Protein AF-A0A835VJZ3-F1 (afdb_monomer_lite)

Structure (mmCIF, N/CA/C/O backbone):
data_AF-A0A835VJZ3-F1
#
_entry.id   AF-A0A835VJZ3-F1
#
loop_
_atom_site.group_PDB
_atom_site.id
_atom_site.type_symbol
_atom_site.label_atom_id
_atom_site.label_alt_id
_atom_site.label_comp_id
_atom_site.label_asym_id
_atom_site.label_entity_id
_atom_site.label_seq_id
_atom_site.pdbx_PDB_ins_code
_atom_site.Cartn_x
_atom_site.Cartn_y
_atom_site.Cartn_z
_atom_site.occupancy
_atom_site.B_iso_or_equiv
_atom_site.auth_seq_id
_atom_site.auth_comp_id
_atom_site.auth_asym_id
_atom_site.auth_atom_id
_atom_site.pdbx_PDB_model_num
ATOM 1 N N . MET A 1 1 ? 8.813 0.562 6.941 1.00 39.34 1 MET A N 1
ATOM 2 C CA . MET A 1 1 ? 8.342 -0.249 8.080 1.00 39.34 1 MET A CA 1
ATOM 3 C C . MET A 1 1 ? 7.234 0.461 8.841 1.00 39.34 1 MET A C 1
ATOM 5 O O . MET A 1 1 ? 7.452 1.034 9.907 1.00 39.34 1 MET A O 1
ATOM 9 N N . SER A 1 2 ? 6.037 0.450 8.262 1.00 43.91 2 SER A N 1
ATOM 10 C CA . SER A 1 2 ? 4.821 0.738 9.008 1.00 43.91 2 SER A CA 1
ATOM 11 C C . SER A 1 2 ? 4.439 -0.522 9.797 1.00 43.91 2 SER A C 1
ATOM 13 O O . SER A 1 2 ? 4.641 -1.651 9.349 1.00 43.91 2 SER A O 1
ATOM 15 N N . LEU A 1 3 ? 3.959 -0.333 11.019 1.00 43.94 3 LEU A N 1
ATOM 16 C CA . LEU A 1 3 ? 3.345 -1.387 11.812 1.00 43.94 3 LEU A CA 1
ATOM 17 C C . LEU A 1 3 ? 1.875 -1.008 11.860 1.00 43.94 3 LEU A C 1
ATOM 19 O O . LEU A 1 3 ? 1.488 -0.136 12.637 1.00 43.94 3 LEU A O 1
ATOM 23 N N . LEU A 1 4 ? 1.091 -1.587 10.952 1.00 45.66 4 LEU A N 1
ATOM 24 C CA . LEU A 1 4 ? -0.334 -1.321 10.901 1.00 45.66 4 LEU A CA 1
ATOM 25 C C . LEU A 1 4 ? -1.011 -2.036 12.069 1.00 45.66 4 LEU A C 1
ATOM 27 O O . LEU A 1 4 ? -0.965 -3.258 12.176 1.00 45.66 4 LEU A O 1
ATOM 31 N N . PHE A 1 5 ? -1.624 -1.248 12.938 1.00 49.28 5 PHE A N 1
ATOM 32 C CA . PHE A 1 5 ? -2.490 -1.689 14.021 1.00 49.28 5 PHE A CA 1
ATOM 33 C C . PHE A 1 5 ? -3.801 -0.904 13.927 1.00 49.28 5 PHE A C 1
ATOM 35 O O . PHE A 1 5 ? -3.709 0.294 13.634 1.00 49.28 5 PHE A O 1
ATOM 42 N N . SER A 1 6 ? -4.927 -1.545 14.326 1.00 44.06 6 SER A N 1
ATOM 43 C CA . SER A 1 6 ? -6.148 -0.967 14.973 1.00 44.06 6 SER A CA 1
ATOM 44 C C . SER A 1 6 ? -7.486 -1.154 14.168 1.00 44.06 6 SER A C 1
ATOM 46 O O . SER A 1 6 ? -7.431 -1.327 12.958 1.00 44.06 6 SER A O 1
ATOM 48 N N . VAL A 1 7 ? -8.744 -1.184 14.679 1.00 54.25 7 VAL A N 1
ATOM 49 C CA . VAL A 1 7 ? -9.383 -1.356 16.021 1.00 54.25 7 VAL A CA 1
ATOM 50 C C . VAL A 1 7 ? -10.881 -1.765 15.889 1.00 54.25 7 VAL A C 1
ATOM 52 O O . VAL A 1 7 ? -11.411 -1.863 14.796 1.00 54.25 7 VAL A O 1
ATOM 55 N N . THR A 1 8 ? -11.487 -2.027 17.051 1.00 43.19 8 THR A N 1
ATOM 56 C CA . THR A 1 8 ? -12.842 -2.352 17.575 1.00 43.19 8 THR A CA 1
ATOM 57 C C . THR A 1 8 ? -13.959 -1.273 17.539 1.00 43.19 8 THR A C 1
ATOM 59 O O . THR A 1 8 ? -13.665 -0.081 17.542 1.00 43.19 8 THR A O 1
ATOM 62 N N . TYR A 1 9 ? -15.224 -1.695 17.751 1.00 47.34 9 TYR A N 1
ATOM 63 C CA . TYR A 1 9 ? -16.361 -0.905 18.286 1.00 47.34 9 TYR A CA 1
ATOM 64 C C . TYR A 1 9 ? -16.673 -1.184 19.781 1.00 47.34 9 TYR A C 1
ATOM 66 O O . TYR A 1 9 ? -16.656 -2.345 20.197 1.00 47.34 9 TYR A O 1
ATOM 74 N N . ALA A 1 10 ? -17.018 -0.155 20.577 1.00 40.00 10 ALA A N 1
ATOM 75 C CA . ALA A 1 10 ? -17.730 -0.305 21.859 1.00 40.00 10 ALA A CA 1
ATOM 76 C C . ALA A 1 10 ? -18.327 1.025 22.383 1.00 40.00 10 ALA A C 1
ATOM 78 O O . ALA A 1 10 ? -17.579 1.931 22.747 1.00 40.00 10 ALA A O 1
ATOM 79 N N . GLU A 1 11 ? -19.657 1.097 22.527 1.00 47.47 11 GLU A N 1
ATOM 80 C CA . GLU A 1 11 ? -20.350 2.098 23.376 1.00 47.47 11 GLU A CA 1
ATOM 81 C C . GLU A 1 11 ? -20.168 1.799 24.879 1.00 47.47 11 GLU A C 1
ATOM 83 O O . GLU A 1 11 ? -20.366 2.664 25.727 1.00 47.47 11 GLU A O 1
ATOM 88 N N . ASP A 1 12 ? -19.737 0.577 25.211 1.00 46.94 12 ASP A N 1
ATOM 89 C CA . ASP A 1 12 ? -19.346 0.150 26.552 1.00 46.94 12 ASP A CA 1
ATOM 90 C C . ASP A 1 12 ? -18.2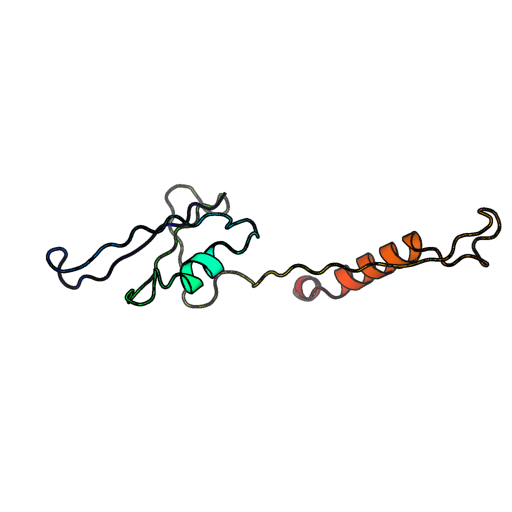60 -0.935 26.422 1.00 46.94 12 ASP A C 1
ATOM 92 O O . ASP A 1 12 ? -18.457 -1.936 25.723 1.00 46.94 12 ASP A O 1
ATOM 96 N N . PHE A 1 13 ? -17.095 -0.756 27.058 1.00 54.28 13 PHE A N 1
ATOM 97 C CA . PHE A 1 13 ? -15.893 -1.604 26.875 1.00 54.28 13 PHE A CA 1
ATOM 98 C C . PHE A 1 13 ? -16.129 -3.091 27.231 1.00 54.28 13 PHE A C 1
ATOM 100 O O . PHE A 1 13 ? -15.295 -3.948 26.946 1.00 54.28 13 PHE A O 1
ATOM 107 N N . ALA A 1 14 ? -17.265 -3.398 27.863 1.00 56.41 14 ALA A N 1
ATOM 108 C CA . ALA A 1 14 ? -17.665 -4.722 28.316 1.00 56.41 14 ALA A CA 1
ATOM 109 C C . ALA A 1 14 ? -18.376 -5.594 27.254 1.00 56.41 14 ALA A C 1
ATOM 111 O O . ALA A 1 14 ? -18.498 -6.796 27.483 1.00 56.41 14 ALA A O 1
ATOM 11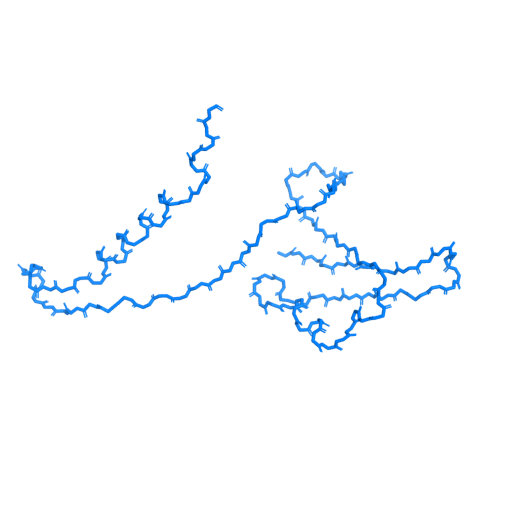2 N N . CYS A 1 15 ? -18.837 -5.039 26.119 1.00 61.59 15 CYS A N 1
ATOM 113 C CA . CYS A 1 15 ? -19.753 -5.748 25.201 1.00 61.59 15 CYS A CA 1
ATOM 114 C C . CYS A 1 15 ? -19.325 -5.818 23.713 1.00 61.59 15 CYS A C 1
ATOM 116 O O . CYS A 1 15 ? -20.113 -6.289 22.895 1.00 61.59 15 CYS A O 1
ATOM 118 N N . GLY A 1 16 ? -18.115 -5.380 23.339 1.00 70.62 16 GLY A N 1
ATOM 119 C CA . GLY A 1 16 ? -17.627 -5.368 21.943 1.00 70.62 16 GLY A CA 1
ATOM 120 C C . GLY A 1 16 ? -16.505 -6.376 21.634 1.00 70.62 16 GLY A C 1
ATOM 121 O O . GLY A 1 16 ? -15.875 -6.913 22.545 1.00 70.62 16 GLY A O 1
ATOM 122 N N . ILE A 1 17 ? -16.225 -6.623 20.344 1.00 76.88 17 ILE A N 1
ATOM 123 C CA . ILE A 1 17 ? -15.138 -7.511 19.875 1.00 76.88 17 ILE A CA 1
ATOM 124 C C . ILE A 1 17 ? -13.976 -6.686 19.314 1.00 76.88 17 ILE A C 1
ATOM 126 O O . ILE A 1 17 ? -14.145 -5.932 18.357 1.00 76.88 17 ILE A O 1
ATOM 130 N N . ILE A 1 18 ? -12.777 -6.872 19.880 1.00 79.06 18 ILE A N 1
ATOM 131 C CA . ILE A 1 18 ? -11.528 -6.265 19.393 1.00 79.06 18 ILE A CA 1
ATOM 132 C C . ILE A 1 18 ? -10.867 -7.216 18.396 1.00 79.06 18 ILE A C 1
ATOM 134 O O . ILE A 1 18 ? -10.433 -8.302 18.783 1.00 79.06 18 ILE A O 1
ATOM 138 N N . LYS A 1 19 ? -10.721 -6.793 17.134 1.00 80.62 19 LYS A N 1
ATOM 139 C CA . LYS A 1 19 ? -9.874 -7.486 16.154 1.00 80.62 19 LYS A CA 1
ATOM 140 C C . LYS A 1 19 ? -8.516 -6.803 16.057 1.00 80.62 19 LYS A C 1
ATOM 142 O O . LYS A 1 19 ? -8.421 -5.614 15.762 1.00 80.62 19 LYS A O 1
ATOM 147 N N . LEU A 1 20 ? -7.457 -7.568 16.308 1.00 83.81 20 LEU A N 1
ATOM 148 C CA . LEU A 1 20 ? -6.081 -7.135 16.084 1.00 83.81 20 LEU A CA 1
ATOM 149 C C . LEU A 1 20 ? -5.601 -7.736 14.767 1.00 83.81 20 LEU A C 1
ATOM 151 O O . LEU A 1 20 ? -5.431 -8.950 14.666 1.00 83.81 20 LEU A O 1
ATOM 155 N N . VAL A 1 21 ? -5.405 -6.883 13.767 1.00 83.25 21 VAL A N 1
ATOM 156 C CA . VAL A 1 21 ? -4.989 -7.293 12.425 1.00 83.25 21 VAL A CA 1
ATOM 157 C C . VAL A 1 21 ? -3.553 -6.854 12.197 1.00 83.25 21 VAL A C 1
ATOM 159 O O . VAL A 1 21 ? -3.234 -5.672 12.296 1.00 83.25 21 VAL A O 1
ATOM 162 N N . PHE A 1 22 ? -2.693 -7.821 11.891 1.00 84.88 22 PHE A N 1
ATOM 163 C CA . PHE A 1 22 ? -1.290 -7.597 11.571 1.00 84.88 22 PHE A CA 1
ATOM 164 C C . PHE A 1 22 ? -1.123 -7.701 10.062 1.00 84.88 22 PHE A C 1
ATOM 166 O O . PHE A 1 22 ? -1.099 -8.805 9.519 1.00 84.88 22 PHE A O 1
ATOM 173 N N . GLN A 1 23 ? -1.039 -6.558 9.381 1.00 84.56 23 GLN A N 1
ATOM 174 C CA . GLN A 1 23 ? -0.875 -6.548 7.931 1.00 84.56 23 GLN A CA 1
ATOM 175 C C . GLN A 1 23 ? 0.566 -6.910 7.527 1.00 84.56 23 GLN A C 1
ATOM 177 O O . GLN A 1 23 ? 1.494 -6.183 7.887 1.00 84.56 23 GLN A O 1
ATOM 182 N N . PRO A 1 24 ? 0.778 -7.967 6.719 1.00 82.94 24 PRO A N 1
ATOM 183 C CA . PRO A 1 24 ? 2.056 -8.201 6.053 1.00 82.94 24 PRO A CA 1
ATOM 184 C C . PRO A 1 24 ? 2.191 -7.333 4.792 1.00 82.94 24 PRO A C 1
ATOM 186 O O . PRO A 1 24 ? 1.199 -6.913 4.216 1.00 82.94 24 PRO A O 1
ATOM 189 N N . GLY A 1 25 ? 3.408 -7.096 4.300 1.00 84.31 25 GLY A N 1
ATOM 190 C CA . GLY A 1 25 ? 3.606 -6.598 2.929 1.00 84.31 25 GLY A CA 1
ATOM 191 C C . GLY A 1 25 ? 3.057 -5.195 2.624 1.00 84.31 25 GLY A C 1
ATOM 192 O O . GLY A 1 25 ? 2.676 -4.930 1.485 1.00 84.31 25 GLY A O 1
ATOM 193 N N . GLU A 1 26 ? 3.002 -4.296 3.613 1.00 82.94 26 GLU A N 1
ATOM 194 C CA . GLU A 1 26 ? 2.583 -2.898 3.406 1.00 82.94 26 GLU A CA 1
ATOM 195 C C . GLU A 1 26 ? 3.498 -2.128 2.443 1.00 82.94 26 GLU A C 1
ATOM 197 O O . GLU A 1 26 ? 3.018 -1.270 1.712 1.00 82.94 26 GLU A O 1
ATOM 202 N N . GLU A 1 27 ? 4.773 -2.511 2.343 1.00 81.25 27 GLU A N 1
ATOM 203 C CA . GLU A 1 27 ? 5.801 -1.846 1.525 1.00 81.25 27 GLU A CA 1
ATOM 204 C C . GLU A 1 27 ? 5.643 -2.063 -0.002 1.00 81.25 27 GLU A C 1
ATOM 206 O O . GLU A 1 27 ? 6.627 -2.058 -0.736 1.00 81.25 27 GLU A O 1
ATOM 211 N N . GLY A 1 28 ? 4.415 -2.270 -0.490 1.00 77.88 28 GLY A N 1
ATOM 212 C CA . GLY A 1 28 ? 4.093 -2.390 -1.918 1.00 77.88 28 GLY A CA 1
ATOM 213 C C . GLY A 1 28 ? 3.685 -3.789 -2.389 1.00 77.88 28 GLY A C 1
ATOM 214 O O . GLY A 1 28 ? 3.481 -3.987 -3.581 1.00 77.88 28 GLY A O 1
ATOM 215 N N . TYR A 1 29 ? 3.519 -4.757 -1.482 1.00 81.88 29 TYR A N 1
ATOM 216 C CA . TYR A 1 29 ? 3.124 -6.132 -1.833 1.00 81.88 29 TYR A CA 1
ATOM 217 C C . TYR A 1 29 ? 1.609 -6.379 -1.757 1.00 81.88 29 TYR A C 1
ATOM 219 O O . TYR A 1 29 ? 1.164 -7.518 -1.882 1.00 81.88 29 TYR A O 1
ATOM 227 N N . GLY A 1 30 ? 0.807 -5.332 -1.536 1.00 83.81 30 GLY A N 1
ATOM 228 C CA . GLY A 1 30 ? -0.656 -5.425 -1.566 1.00 83.81 30 GLY A CA 1
ATOM 229 C C . GLY A 1 30 ? -1.279 -6.159 -0.375 1.00 83.81 30 GLY A C 1
ATOM 230 O O . GLY A 1 30 ? -2.381 -6.681 -0.489 1.00 83.81 30 GLY A O 1
ATOM 231 N N . GLY A 1 31 ? -0.609 -6.206 0.781 1.00 86.62 31 GLY A N 1
ATOM 232 C CA . GLY A 1 31 ? -1.085 -6.959 1.949 1.00 86.62 31 GLY A CA 1
ATOM 233 C C . GLY A 1 31 ? -2.508 -6.649 2.417 1.00 86.62 31 GLY A C 1
ATOM 234 O O . GLY A 1 31 ? -3.233 -7.552 2.826 1.00 86.62 31 GLY A O 1
ATOM 235 N N . ALA A 1 32 ? -2.919 -5.382 2.336 1.00 86.50 32 ALA A N 1
ATOM 236 C CA . ALA A 1 32 ? -4.271 -4.963 2.694 1.00 86.50 32 ALA A CA 1
ATOM 237 C C . ALA A 1 32 ? -5.338 -5.587 1.778 1.00 86.50 32 ALA A C 1
ATOM 239 O O . ALA A 1 32 ? -6.405 -5.953 2.261 1.00 86.50 32 ALA A O 1
ATOM 240 N N . SER A 1 33 ? -5.045 -5.758 0.484 1.00 88.81 33 SER A N 1
ATOM 241 C CA . SER A 1 33 ? -5.970 -6.379 -0.471 1.00 88.81 33 SER A CA 1
ATOM 242 C C . SER A 1 33 ? -6.268 -7.827 -0.093 1.00 88.81 33 SER A C 1
ATOM 244 O O . SER A 1 33 ? -7.431 -8.202 -0.025 1.00 88.81 33 SER A O 1
ATOM 246 N N . TYR A 1 34 ? -5.244 -8.604 0.274 1.00 89.69 34 TYR A N 1
ATOM 247 C CA . TYR A 1 34 ? -5.431 -9.985 0.732 1.00 89.69 34 TYR A CA 1
ATOM 248 C C . TYR A 1 34 ? -6.269 -10.075 2.016 1.00 89.69 34 TYR A C 1
ATOM 250 O O . TYR A 1 34 ? -7.109 -10.957 2.146 1.00 89.69 34 TYR A O 1
ATOM 258 N N . ILE A 1 35 ? -6.081 -9.149 2.962 1.00 89.25 35 ILE A N 1
ATOM 259 C CA . ILE A 1 35 ? -6.880 -9.103 4.201 1.00 89.25 35 ILE A CA 1
ATOM 260 C C . ILE A 1 35 ? -8.362 -8.846 3.904 1.00 89.25 35 ILE A C 1
ATOM 262 O O . ILE A 1 35 ? -9.226 -9.427 4.562 1.00 89.25 35 ILE A O 1
ATOM 266 N N . LEU A 1 36 ? -8.650 -7.976 2.932 1.00 89.69 36 LEU A N 1
ATOM 267 C CA . LEU A 1 36 ? -10.015 -7.691 2.492 1.00 89.69 36 LEU A CA 1
ATOM 268 C C . LEU A 1 36 ? -10.627 -8.885 1.750 1.00 89.69 36 LEU A C 1
ATOM 270 O O . LEU A 1 36 ? -11.777 -9.223 2.000 1.00 89.69 36 LEU A O 1
ATOM 274 N N . GLU A 1 37 ? -9.867 -9.545 0.874 1.00 93.25 37 GLU A N 1
ATOM 275 C CA . GLU A 1 37 ? -10.328 -10.724 0.124 1.00 93.25 37 GLU A CA 1
ATOM 276 C C . GLU A 1 37 ? -10.681 -11.910 1.033 1.00 93.25 37 GLU A C 1
ATOM 278 O O . GLU A 1 37 ? -11.629 -12.640 0.752 1.00 93.25 37 GLU A O 1
ATOM 283 N N . GLU A 1 38 ? -9.967 -12.074 2.147 1.00 90.75 38 GLU A N 1
ATOM 284 C CA . GLU A 1 38 ? -10.246 -13.092 3.169 1.00 90.75 38 GLU A CA 1
ATOM 285 C C . GLU A 1 38 ? -11.451 -12.739 4.071 1.00 90.75 38 GLU A C 1
ATOM 287 O O . GLU A 1 38 ? -11.793 -13.499 4.979 1.00 90.75 38 GLU A O 1
ATOM 292 N N . GLY A 1 39 ? -12.091 -11.580 3.867 1.00 89.31 39 GLY A N 1
ATOM 293 C CA . GLY A 1 39 ? -13.263 -11.142 4.636 1.00 89.31 39 GLY A CA 1
ATOM 294 C C . GLY A 1 39 ? -12.963 -10.839 6.108 1.00 89.31 39 GLY A C 1
ATOM 295 O O . GLY A 1 39 ? -13.863 -10.789 6.947 1.00 89.31 39 GLY A O 1
ATOM 296 N N . ALA A 1 40 ? -11.690 -10.630 6.465 1.00 87.38 40 ALA A N 1
ATOM 297 C CA . ALA A 1 40 ? -11.268 -10.459 7.857 1.00 87.38 40 ALA A CA 1
ATOM 298 C C . ALA A 1 40 ? -11.862 -9.203 8.530 1.00 87.38 40 ALA A C 1
ATOM 300 O O . ALA A 1 40 ? -11.877 -9.116 9.764 1.00 87.38 40 ALA A O 1
ATOM 301 N N . LEU A 1 41 ? -12.333 -8.246 7.720 1.00 88.38 41 LEU A N 1
ATOM 302 C CA . LEU A 1 41 ? -12.851 -6.940 8.132 1.00 88.38 41 LEU A CA 1
ATOM 303 C C . LEU A 1 41 ? -14.351 -6.740 7.823 1.00 88.38 41 LEU A C 1
ATOM 305 O O . LEU A 1 41 ? -14.858 -5.646 8.053 1.00 88.38 41 LEU A O 1
ATOM 309 N N . ASP A 1 42 ? -15.066 -7.755 7.326 1.00 89.12 42 ASP A N 1
ATOM 310 C CA . ASP A 1 42 ? -16.455 -7.615 6.836 1.00 89.12 42 ASP A CA 1
ATOM 311 C C . ASP A 1 42 ? -17.478 -7.241 7.926 1.00 89.12 42 ASP A C 1
ATOM 313 O O . ASP A 1 42 ? -18.527 -6.662 7.650 1.00 89.12 42 ASP A O 1
ATOM 317 N N . ASP A 1 43 ? -17.179 -7.578 9.176 1.00 87.00 43 ASP A N 1
ATOM 318 C CA . ASP A 1 43 ? -17.975 -7.337 10.384 1.00 87.00 43 ASP A CA 1
ATOM 319 C C . ASP A 1 43 ? -17.385 -6.211 11.261 1.00 87.00 43 ASP A C 1
ATOM 321 O O . ASP A 1 43 ? -17.719 -6.102 12.442 1.00 87.00 43 ASP A O 1
ATOM 325 N N . VAL A 1 44 ? -16.483 -5.387 10.709 1.00 84.50 44 VAL A N 1
ATOM 326 C CA . VAL A 1 44 ? -15.831 -4.278 11.420 1.00 84.50 44 VAL A CA 1
ATOM 327 C C . VAL A 1 44 ? -16.505 -2.948 11.075 1.00 84.50 44 VAL A C 1
ATOM 329 O O . VAL A 1 44 ? -16.565 -2.542 9.919 1.00 84.50 44 VAL A O 1
ATOM 332 N N . GLU A 1 45 ? -16.971 -2.225 12.095 1.00 85.25 45 GLU 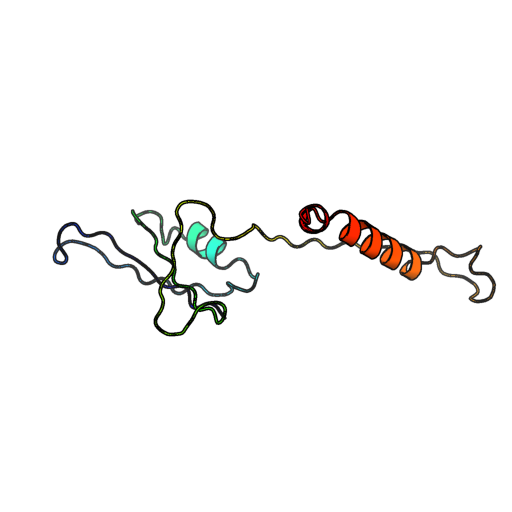A N 1
ATOM 333 C CA . GLU A 1 45 ? -17.659 -0.932 11.925 1.00 85.25 45 GLU A CA 1
ATOM 334 C C . GLU A 1 45 ? -16.705 0.260 11.756 1.00 85.25 45 GLU A C 1
ATOM 336 O O . GLU A 1 45 ? -17.060 1.275 11.156 1.00 85.25 45 GLU A O 1
ATOM 341 N N . ALA A 1 46 ? -15.492 0.158 12.299 1.00 83.88 46 ALA A N 1
ATOM 342 C CA . ALA A 1 46 ? -14.497 1.219 12.255 1.00 83.88 46 ALA A CA 1
ATOM 343 C C . ALA A 1 46 ? -13.090 0.630 12.208 1.00 83.88 46 ALA A C 1
ATOM 345 O O . ALA A 1 46 ? -12.795 -0.322 12.917 1.00 83.88 46 ALA A O 1
ATOM 346 N N . ILE A 1 47 ? -12.208 1.226 11.406 1.00 85.19 47 ILE A N 1
ATOM 347 C CA . ILE A 1 47 ? -10.798 0.842 11.312 1.00 85.19 47 ILE A CA 1
ATOM 348 C C . ILE A 1 47 ? -9.960 2.034 11.749 1.00 85.19 47 ILE A C 1
ATOM 350 O O . ILE A 1 47 ? -10.228 3.177 11.380 1.00 85.19 47 ILE A O 1
ATOM 354 N N . PHE A 1 48 ? -8.914 1.756 12.511 1.00 85.19 48 PHE A N 1
ATOM 355 C CA . PHE A 1 48 ? -7.937 2.753 12.908 1.00 85.19 48 PHE A CA 1
ATOM 356 C C . PHE A 1 48 ? -6.574 2.294 12.417 1.00 85.19 48 PHE A C 1
ATOM 358 O O . PHE A 1 48 ? -6.305 1.106 12.307 1.00 85.19 48 PHE A O 1
ATOM 365 N N . VAL A 1 49 ? -5.701 3.240 12.114 1.00 84.75 49 VAL A N 1
ATOM 366 C CA . VAL A 1 49 ? -4.397 2.948 11.530 1.00 84.75 49 VAL A CA 1
ATOM 367 C C . VAL A 1 49 ? -3.373 3.824 12.216 1.00 84.75 49 VAL A C 1
ATOM 369 O O . VAL A 1 49 ? -3.520 5.045 12.255 1.00 84.75 49 VAL A O 1
ATOM 372 N N . PHE A 1 50 ? -2.326 3.201 12.745 1.00 84.00 50 PHE A N 1
ATOM 373 C CA . PHE A 1 50 ? -1.182 3.916 13.286 1.00 84.00 50 PHE A CA 1
ATOM 374 C C . PHE A 1 50 ? -0.003 3.846 12.328 1.00 84.00 50 PHE A C 1
ATOM 376 O O . PHE A 1 50 ? 0.379 2.781 11.853 1.00 84.00 50 PHE A O 1
ATOM 383 N N . MET A 1 51 ? 0.598 5.004 12.084 1.00 83.12 51 MET A N 1
ATOM 384 C CA . MET A 1 51 ? 1.827 5.126 11.321 1.00 83.12 51 MET A CA 1
ATOM 385 C C . MET A 1 51 ? 2.816 5.950 12.133 1.00 83.12 51 MET A C 1
ATOM 387 O O . MET A 1 51 ? 2.510 7.058 12.574 1.00 83.12 51 MET A O 1
ATOM 391 N N . PHE A 1 52 ? 4.013 5.409 12.320 1.00 85.19 52 PHE A N 1
ATOM 392 C CA . PHE A 1 52 ? 5.108 6.135 12.944 1.00 85.19 52 PHE A CA 1
ATOM 393 C C . PHE A 1 52 ? 5.908 6.860 11.870 1.00 85.19 52 PHE A C 1
ATOM 395 O O . PHE A 1 52 ? 6.239 6.291 10.832 1.00 85.19 52 PHE A O 1
ATOM 402 N N . THR A 1 53 ? 6.226 8.124 12.125 1.00 83.25 53 THR A N 1
ATOM 403 C CA . THR A 1 53 ? 6.988 8.956 11.197 1.00 83.25 53 THR A CA 1
ATOM 404 C C . THR A 1 53 ? 7.938 9.867 11.960 1.00 83.25 53 THR A C 1
ATOM 406 O O . THR A 1 53 ? 7.623 10.337 13.051 1.00 83.25 53 THR A O 1
ATOM 409 N N . SER A 1 54 ? 9.105 10.129 11.375 1.00 87.38 54 SER A N 1
ATOM 410 C CA . SER A 1 54 ? 10.081 11.093 11.889 1.00 87.38 54 SER A CA 1
ATOM 411 C C . SER A 1 54 ? 9.777 12.535 11.473 1.00 87.38 54 SER A C 1
ATOM 413 O O . SER A 1 54 ? 10.524 13.440 11.831 1.00 87.38 54 SER A O 1
ATOM 415 N N . LEU A 1 55 ? 8.721 12.759 10.682 1.00 86.81 55 LEU A N 1
ATOM 416 C CA . LEU A 1 55 ? 8.338 14.087 10.192 1.00 86.81 55 LEU A CA 1
ATOM 417 C C . LEU A 1 55 ? 7.726 14.979 11.283 1.00 86.81 55 LEU A C 1
ATOM 419 O O . LEU A 1 55 ? 7.673 16.194 11.112 1.00 86.81 55 LEU A O 1
ATOM 423 N N . PHE A 1 56 ? 7.282 14.393 12.397 1.00 86.88 56 PHE A N 1
ATOM 424 C CA . PHE A 1 56 ? 6.697 15.115 13.524 1.00 86.88 56 PHE A CA 1
ATOM 425 C C . PHE A 1 56 ? 7.527 14.920 14.801 1.00 86.88 56 PHE A C 1
ATOM 427 O O . PHE A 1 56 ? 8.184 13.887 14.954 1.00 86.88 56 PHE A O 1
ATOM 434 N N . PRO A 1 57 ? 7.504 15.886 15.741 1.00 91.56 57 PRO A N 1
ATOM 435 C CA . PRO A 1 57 ? 8.194 15.746 17.018 1.00 91.56 57 PRO A CA 1
ATOM 436 C C . PRO A 1 57 ? 7.735 14.507 17.794 1.00 91.56 57 PRO A C 1
ATOM 438 O O . PRO A 1 57 ? 6.541 14.204 17.859 1.00 91.56 57 PRO A O 1
ATOM 441 N N . THR A 1 58 ? 8.673 13.819 18.443 1.00 93.00 58 THR A N 1
ATOM 442 C CA . THR A 1 58 ? 8.362 12.687 19.324 1.00 93.00 58 THR A CA 1
ATOM 443 C C . THR A 1 58 ? 7.347 13.088 20.396 1.00 93.00 58 THR A C 1
ATOM 445 O O . THR A 1 58 ? 7.467 14.146 21.010 1.00 93.00 58 THR A O 1
ATOM 448 N N . GLY A 1 59 ? 6.359 12.224 20.637 1.00 91.12 59 GLY A N 1
ATOM 449 C CA . GLY A 1 59 ? 5.285 12.470 21.605 1.00 91.12 59 GLY A CA 1
ATOM 450 C C . GLY A 1 59 ? 4.105 13.271 21.048 1.00 91.12 59 GLY A C 1
ATOM 451 O O . GLY A 1 59 ? 3.164 13.542 21.788 1.00 91.12 59 GLY A O 1
ATOM 452 N N . SER A 1 60 ? 4.130 13.629 19.761 1.00 91.06 60 SER A N 1
ATOM 453 C CA . SER A 1 60 ? 2.977 14.215 19.075 1.00 91.06 60 SER A CA 1
ATOM 454 C C . SER A 1 60 ? 2.143 13.155 18.352 1.00 91.06 60 SER A C 1
ATOM 456 O O . SER A 1 60 ? 2.657 12.134 17.894 1.00 91.06 60 SER A O 1
ATOM 458 N N . ILE A 1 61 ? 0.838 13.412 18.260 1.00 89.31 61 ILE A N 1
ATOM 459 C CA . ILE A 1 61 ? -0.118 12.643 17.462 1.00 89.31 61 ILE A CA 1
ATOM 460 C C . ILE A 1 61 ? -0.816 13.644 16.548 1.00 89.31 61 ILE A C 1
ATOM 462 O O . ILE A 1 61 ? -1.254 14.699 17.006 1.00 89.31 61 ILE A O 1
ATOM 466 N N . SER A 1 62 ? -0.902 13.322 15.262 1.00 87.25 62 SER A N 1
ATOM 467 C CA . SER A 1 62 ? -1.554 14.157 14.256 1.00 87.25 62 SER A CA 1
ATOM 468 C C . SER A 1 62 ? -2.571 13.333 13.476 1.00 87.25 62 SER A C 1
ATOM 470 O O . SER A 1 62 ? -2.351 12.150 13.221 1.00 87.25 62 SER A O 1
ATOM 472 N N . SER A 1 63 ? -3.689 13.960 13.116 1.00 89.31 63 SER A N 1
ATOM 473 C CA . SER A 1 63 ? -4.751 13.394 12.285 1.00 89.31 63 SER A CA 1
ATOM 474 C C . SER A 1 63 ? -5.439 14.523 11.518 1.00 89.31 63 SER A C 1
ATOM 476 O O . SER A 1 63 ? -5.497 15.656 11.998 1.00 89.31 63 SER A O 1
ATOM 478 N N . SER A 1 64 ? -5.958 14.224 10.329 1.00 87.06 64 SER A N 1
ATOM 479 C CA . SER A 1 64 ? -6.741 15.155 9.516 1.00 87.06 64 SER A CA 1
ATOM 480 C C . SER A 1 64 ? -7.980 14.442 8.984 1.00 87.06 64 SER A C 1
ATOM 482 O O . SER A 1 64 ? -7.873 13.277 8.597 1.00 87.06 64 SER A O 1
ATOM 484 N N . PRO A 1 65 ? -9.143 15.115 8.905 1.00 89.44 65 PRO A N 1
ATOM 485 C CA . PRO A 1 65 ? -10.270 14.588 8.149 1.00 89.44 65 PRO A CA 1
ATOM 486 C C . PRO A 1 65 ? -9.919 14.498 6.655 1.00 89.44 65 PRO A C 1
ATOM 488 O O . PRO A 1 65 ? -9.231 15.369 6.115 1.00 89.44 65 PRO A O 1
ATOM 491 N N . GLY A 1 66 ? -10.433 13.468 5.980 1.00 86.00 66 GLY A N 1
ATOM 492 C CA . GLY A 1 66 ? -10.243 13.255 4.543 1.00 86.00 66 GLY A CA 1
ATOM 493 C C . GLY A 1 66 ? -8.970 12.479 4.182 1.00 86.00 66 GLY A C 1
ATOM 494 O O . GLY A 1 66 ? -8.462 11.686 4.970 1.00 86.00 66 GLY A O 1
ATOM 495 N N . SER A 1 67 ? -8.484 12.672 2.951 1.00 82.88 67 SER A N 1
ATOM 496 C CA . SER A 1 67 ? -7.314 11.952 2.429 1.00 82.88 67 SER A CA 1
ATOM 497 C C . SER A 1 67 ? -6.021 12.472 3.053 1.00 82.88 67 SER A C 1
ATOM 499 O O . SER A 1 67 ? -5.710 13.655 2.928 1.00 82.88 67 SER A O 1
ATOM 501 N N . LEU A 1 68 ? -5.253 11.580 3.680 1.00 83.06 68 LEU A N 1
ATOM 502 C CA . LEU A 1 68 ? -3.954 11.902 4.284 1.00 83.06 68 LEU A CA 1
ATOM 503 C C . LEU A 1 68 ? -2.773 11.659 3.339 1.00 83.06 68 LEU A C 1
ATOM 505 O O . LEU A 1 68 ? -1.798 12.404 3.374 1.00 83.06 68 LEU A O 1
ATOM 509 N N . LEU A 1 69 ? -2.854 10.619 2.507 1.00 81.50 69 LEU A N 1
ATOM 510 C CA . LEU A 1 69 ? -1.777 10.181 1.619 1.00 81.50 69 LEU A CA 1
ATOM 511 C C . LEU A 1 69 ? -2.253 10.164 0.162 1.00 81.50 69 LEU A C 1
ATOM 513 O O . LEU A 1 69 ? -3.455 10.123 -0.109 1.00 81.50 69 LEU A O 1
ATOM 517 N N . GLY A 1 70 ? -1.304 10.229 -0.772 1.00 79.31 70 GLY A N 1
ATOM 518 C CA . GLY A 1 70 ? -1.565 10.025 -2.195 1.00 79.31 70 GLY A CA 1
ATOM 519 C C . GLY A 1 70 ? -1.595 8.537 -2.543 1.00 79.31 70 GLY A C 1
ATOM 520 O O . GLY A 1 70 ? -0.874 7.746 -1.937 1.00 79.31 70 GLY A O 1
ATOM 521 N N . ALA A 1 71 ? -2.409 8.163 -3.530 1.00 82.44 71 ALA A N 1
ATOM 522 C CA . ALA A 1 71 ? -2.353 6.825 -4.110 1.00 82.44 71 ALA A CA 1
ATOM 523 C C . ALA A 1 71 ? -1.028 6.632 -4.867 1.00 82.44 71 ALA A C 1
ATOM 525 O O . ALA A 1 71 ? -0.558 7.550 -5.543 1.00 82.44 71 ALA A O 1
ATOM 526 N N . ALA A 1 72 ? -0.448 5.438 -4.762 1.00 81.31 72 ALA A N 1
ATOM 527 C CA . ALA A 1 72 ? 0.757 5.036 -5.478 1.00 81.31 72 ALA A CA 1
ATOM 528 C C . ALA A 1 72 ? 0.469 3.772 -6.294 1.00 81.31 72 ALA A C 1
ATOM 530 O O . ALA A 1 72 ? -0.303 2.920 -5.857 1.00 81.31 72 ALA A O 1
ATOM 531 N N . ASP A 1 73 ? 1.090 3.667 -7.466 1.00 82.31 73 ASP A N 1
ATOM 532 C CA . ASP A 1 73 ? 0.971 2.519 -8.363 1.00 82.31 73 ASP A CA 1
ATOM 533 C C . ASP A 1 73 ? 2.304 2.289 -9.091 1.00 82.31 73 ASP A C 1
ATOM 535 O O . ASP A 1 73 ? 3.140 3.195 -9.187 1.00 82.31 73 ASP A O 1
ATOM 539 N N . TYR A 1 74 ? 2.497 1.079 -9.606 1.00 83.62 74 TYR A N 1
ATOM 540 C CA . TYR A 1 74 ? 3.693 0.664 -10.325 1.00 83.62 74 TYR A CA 1
ATOM 541 C C . TYR A 1 74 ? 3.340 0.271 -11.755 1.00 83.62 74 TYR A C 1
ATOM 543 O O . TYR A 1 74 ? 2.360 -0.421 -12.013 1.00 83.62 74 TYR A O 1
ATOM 551 N N . PHE A 1 75 ? 4.188 0.664 -12.701 1.00 87.19 75 PHE A N 1
ATOM 552 C CA . PHE A 1 75 ? 4.084 0.221 -14.084 1.00 87.19 75 PHE A CA 1
ATOM 553 C C . PHE A 1 75 ? 5.446 -0.236 -14.597 1.00 87.19 75 PHE A C 1
ATOM 555 O O . PHE 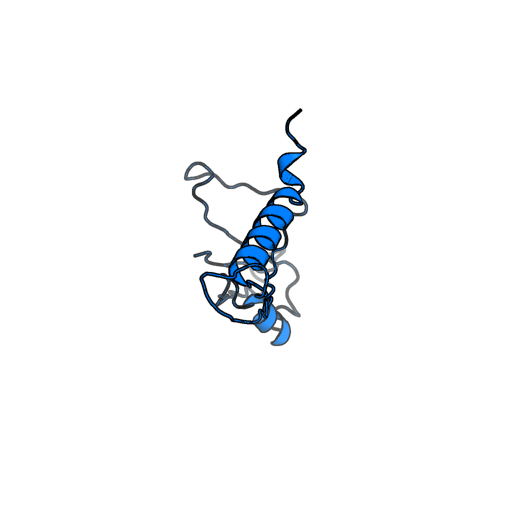A 1 75 ? 6.490 0.278 -14.193 1.00 87.19 75 PHE A O 1
ATOM 562 N N . GLU A 1 76 ? 5.423 -1.187 -15.524 1.00 91.88 76 GLU A N 1
ATOM 563 C CA . GLU A 1 76 ? 6.606 -1.665 -16.227 1.00 91.88 76 GLU A CA 1
ATOM 564 C C . GLU A 1 76 ? 6.488 -1.318 -17.713 1.00 91.88 76 GLU A C 1
ATOM 566 O O . GLU A 1 76 ? 5.447 -1.524 -18.339 1.00 91.88 76 GLU A O 1
ATOM 571 N N . ALA A 1 77 ? 7.564 -0.782 -18.288 1.00 91.12 77 ALA A N 1
ATOM 572 C CA . ALA A 1 77 ? 7.637 -0.452 -19.703 1.00 91.12 77 ALA A CA 1
ATOM 573 C C . ALA A 1 77 ? 8.910 -1.041 -20.317 1.00 91.12 77 ALA A C 1
ATOM 575 O O . ALA A 1 77 ? 10.023 -0.755 -19.878 1.00 91.12 77 ALA A O 1
ATOM 576 N N . THR A 1 78 ? 8.754 -1.841 -21.373 1.00 94.25 78 THR A N 1
ATOM 577 C CA . THR A 1 78 ? 9.884 -2.392 -22.130 1.00 94.25 78 THR A CA 1
ATOM 578 C C . THR A 1 78 ? 10.140 -1.565 -23.385 1.00 94.25 78 THR A C 1
ATOM 580 O O . THR A 1 78 ? 9.314 -1.540 -24.299 1.00 94.25 78 THR A O 1
ATOM 583 N N . ILE A 1 79 ? 11.317 -0.942 -23.472 1.00 91.62 79 ILE A N 1
ATOM 584 C CA . ILE A 1 79 ? 11.757 -0.205 -24.663 1.00 91.62 79 ILE A CA 1
ATOM 585 C C . ILE A 1 79 ? 12.637 -1.121 -25.510 1.00 91.62 79 ILE A C 1
ATOM 587 O O . ILE A 1 79 ? 13.702 -1.559 -25.077 1.00 91.62 79 ILE A O 1
ATOM 591 N N . LYS A 1 80 ? 12.185 -1.417 -26.731 1.00 92.69 80 LYS A N 1
ATOM 592 C CA . LYS A 1 80 ? 12.923 -2.245 -27.689 1.00 92.69 80 LYS A CA 1
ATOM 593 C C . LYS A 1 80 ? 13.616 -1.353 -28.708 1.00 92.69 80 LYS A C 1
ATOM 595 O O . LYS A 1 80 ? 12.965 -0.548 -29.367 1.00 92.69 80 LYS A O 1
ATOM 600 N N . GLY A 1 81 ? 14.928 -1.518 -28.811 1.00 89.12 81 GLY A N 1
ATOM 601 C CA . GLY A 1 81 ? 15.756 -0.874 -29.822 1.00 89.12 81 GLY A CA 1
ATOM 602 C C . GLY A 1 81 ? 16.235 -1.855 -30.888 1.00 89.12 81 GLY A C 1
ATOM 603 O O . GLY A 1 81 ? 15.914 -3.043 -30.861 1.00 89.12 81 GLY A O 1
ATOM 604 N N . GLU A 1 82 ? 17.055 -1.346 -31.795 1.00 90.06 82 GLU A N 1
ATOM 605 C CA . GLU A 1 82 ? 17.695 -2.081 -32.881 1.00 90.06 82 GLU A CA 1
ATOM 606 C C . GLU A 1 82 ? 19.182 -1.722 -32.881 1.00 90.06 82 GLU A C 1
ATOM 608 O O . GLU A 1 82 ? 19.562 -0.561 -33.063 1.00 90.06 82 GLU A O 1
ATOM 613 N N . GLY A 1 83 ? 20.022 -2.723 -32.613 1.00 81.25 83 GLY A N 1
ATOM 614 C CA . GLY A 1 83 ? 21.469 -2.553 -32.545 1.00 81.25 83 GLY A CA 1
ATOM 615 C C . GLY A 1 83 ? 22.106 -2.359 -33.921 1.00 81.25 83 GLY A C 1
ATOM 616 O O . GLY A 1 83 ? 21.561 -2.746 -34.949 1.00 81.25 83 GLY A O 1
ATOM 617 N N . GLY A 1 84 ? 23.314 -1.805 -33.938 1.00 80.94 84 GLY A N 1
ATOM 618 C CA . GLY A 1 84 ? 24.113 -1.664 -35.151 1.00 80.94 84 GLY A CA 1
ATOM 619 C C . GLY A 1 84 ? 25.531 -1.206 -34.835 1.00 80.94 84 GLY A C 1
ATOM 620 O O . GLY A 1 84 ? 25.986 -1.283 -33.695 1.00 80.94 84 GLY A O 1
ATOM 621 N N . HIS A 1 85 ? 26.265 -0.764 -35.853 1.00 81.69 85 HIS A N 1
ATOM 622 C CA . HIS A 1 85 ? 27.657 -0.354 -35.678 1.00 81.69 85 HIS A CA 1
ATOM 623 C C . HIS A 1 85 ? 27.751 0.865 -34.748 1.00 81.69 85 HIS A C 1
ATOM 625 O O . HIS A 1 85 ? 27.165 1.902 -35.047 1.00 81.69 85 HIS A O 1
ATOM 631 N N . ALA A 1 86 ? 28.541 0.778 -33.672 1.00 76.56 86 ALA A N 1
ATOM 632 C CA . ALA A 1 86 ? 28.671 1.859 -32.684 1.00 76.56 86 ALA A CA 1
ATOM 633 C C . ALA A 1 86 ? 29.156 3.193 -33.293 1.00 76.56 86 ALA A C 1
ATOM 635 O O . ALA A 1 86 ? 28.814 4.265 -32.807 1.00 76.56 86 ALA A O 1
ATOM 636 N N . ALA A 1 87 ? 29.910 3.135 -34.396 1.00 82.00 87 ALA A N 1
ATOM 637 C CA . ALA A 1 87 ? 30.368 4.308 -35.143 1.00 82.00 87 ALA A CA 1
ATOM 638 C C . ALA A 1 87 ? 29.301 4.925 -36.077 1.00 82.00 87 ALA A C 1
ATOM 640 O O . ALA A 1 87 ? 29.542 5.967 -36.682 1.00 82.00 87 ALA A O 1
ATOM 641 N N . ALA A 1 88 ? 28.130 4.295 -36.224 1.00 82.06 88 ALA A N 1
ATOM 642 C CA . ALA A 1 88 ? 27.031 4.746 -37.079 1.00 82.06 88 ALA A CA 1
ATOM 643 C C . ALA A 1 88 ? 25.694 4.808 -36.307 1.00 82.06 88 ALA A C 1
ATOM 645 O O . ALA A 1 88 ? 24.726 4.160 -36.708 1.00 82.06 88 ALA A O 1
ATOM 646 N N . PRO A 1 89 ? 25.602 5.611 -35.228 1.00 79.88 89 PRO A N 1
ATOM 647 C CA . PRO A 1 89 ? 24.425 5.651 -34.350 1.00 79.88 89 PRO A CA 1
ATOM 648 C C . PRO A 1 89 ? 23.137 6.082 -35.070 1.00 79.88 89 PRO A C 1
ATOM 650 O O . PRO A 1 89 ? 22.048 5.652 -34.710 1.00 79.88 89 PRO A O 1
ATOM 653 N N . HIS A 1 90 ? 23.248 6.857 -36.153 1.00 82.69 90 HIS A N 1
ATOM 654 C CA . HIS A 1 90 ? 22.115 7.260 -36.996 1.00 82.69 90 HIS A CA 1
ATOM 655 C C . HIS A 1 90 ? 21.441 6.093 -37.746 1.00 82.69 90 HIS A C 1
ATOM 657 O O . HIS A 1 90 ? 20.388 6.288 -38.345 1.00 82.69 90 HIS A O 1
ATOM 663 N N . LYS A 1 91 ? 22.051 4.900 -37.756 1.00 84.00 91 LYS A N 1
ATOM 664 C CA . LYS A 1 91 ? 21.479 3.666 -38.320 1.00 84.00 91 LYS A CA 1
ATOM 665 C C . LYS A 1 91 ? 20.980 2.699 -37.245 1.00 84.00 91 LYS A C 1
ATOM 667 O O . LYS A 1 91 ? 20.681 1.557 -37.565 1.00 84.00 91 LYS A O 1
ATOM 672 N N . THR A 1 92 ? 20.957 3.127 -35.986 1.00 83.44 92 THR A N 1
ATOM 673 C CA . THR A 1 92 ? 20.524 2.315 -34.844 1.00 83.44 92 THR A CA 1
ATOM 674 C C . THR A 1 92 ? 19.289 2.927 -34.203 1.00 83.44 92 THR A C 1
ATOM 676 O O . THR A 1 92 ? 19.111 4.145 -34.243 1.00 83.44 92 THR A O 1
ATOM 679 N N . LEU A 1 93 ? 18.455 2.095 -33.584 1.00 85.81 93 LEU A N 1
ATOM 680 C CA . LEU A 1 93 ? 17.401 2.554 -32.685 1.00 85.81 93 LEU A CA 1
ATOM 681 C C . LEU A 1 93 ? 17.906 2.348 -31.262 1.00 85.81 93 LEU A C 1
ATOM 683 O O . LEU A 1 93 ? 17.825 1.242 -30.734 1.00 85.81 93 LEU A O 1
ATOM 687 N N . ASP A 1 94 ? 18.476 3.397 -30.672 1.00 87.81 94 ASP A N 1
ATOM 688 C CA . ASP A 1 94 ? 19.094 3.329 -29.349 1.00 87.81 94 ASP A CA 1
ATOM 689 C C . ASP A 1 94 ? 18.019 3.303 -28.239 1.00 87.81 94 ASP A C 1
ATOM 691 O O . ASP A 1 94 ? 17.342 4.316 -27.993 1.00 87.81 94 ASP A O 1
ATOM 695 N N . PRO A 1 95 ? 17.839 2.164 -27.542 1.00 88.12 95 PRO A N 1
ATOM 696 C CA . PRO A 1 95 ? 16.859 2.070 -26.470 1.00 88.12 95 PRO A CA 1
ATOM 697 C C . PRO A 1 95 ? 17.275 2.880 -25.235 1.00 88.12 95 PRO A C 1
ATOM 699 O O . PRO A 1 95 ? 16.402 3.300 -24.480 1.00 88.12 95 PRO A O 1
ATOM 702 N N . ILE A 1 96 ? 18.572 3.149 -25.036 1.00 89.44 96 ILE A N 1
ATOM 703 C CA . ILE A 1 96 ? 19.088 3.909 -23.890 1.00 89.44 96 ILE A CA 1
ATOM 704 C C . ILE A 1 96 ? 18.699 5.377 -24.030 1.00 89.44 96 ILE A C 1
ATOM 706 O O . ILE A 1 96 ? 18.125 5.955 -23.106 1.00 89.44 96 ILE A O 1
ATOM 710 N N . LEU A 1 97 ? 18.959 5.979 -25.196 1.00 90.25 97 LEU A N 1
ATOM 711 C CA . LEU A 1 97 ? 18.591 7.375 -25.449 1.00 90.25 97 LEU A CA 1
ATOM 712 C C . LEU A 1 97 ? 17.070 7.571 -25.373 1.00 90.25 97 LEU A C 1
ATOM 714 O O . LEU A 1 97 ? 16.590 8.552 -24.800 1.00 90.25 97 LEU A O 1
ATOM 718 N N . THR A 1 98 ? 16.317 6.605 -25.900 1.00 90.19 98 THR A N 1
ATOM 719 C CA . THR A 1 98 ? 14.852 6.603 -25.842 1.00 90.19 98 THR A CA 1
ATOM 7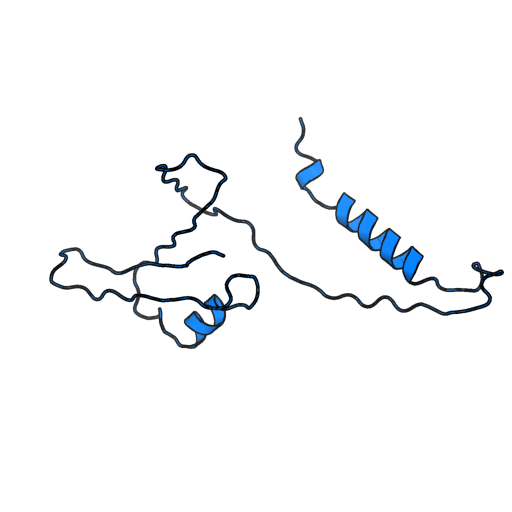20 C C . THR A 1 98 ? 14.361 6.524 -24.393 1.00 90.19 98 THR A C 1
ATOM 722 O O . THR A 1 98 ? 13.545 7.348 -23.982 1.00 90.19 98 THR A O 1
ATOM 725 N N . ALA A 1 99 ? 14.908 5.610 -23.582 1.00 92.12 99 ALA A N 1
ATOM 726 C CA . ALA A 1 99 ? 14.578 5.492 -22.161 1.00 92.12 99 ALA A CA 1
ATOM 727 C C . ALA A 1 99 ? 14.888 6.778 -21.386 1.00 92.12 99 ALA A C 1
ATOM 729 O O . ALA A 1 99 ? 14.050 7.258 -20.624 1.00 92.12 99 ALA A O 1
ATOM 730 N N . ALA A 1 100 ? 16.053 7.384 -21.624 1.00 92.81 100 ALA A N 1
ATOM 731 C CA . ALA A 1 100 ? 16.431 8.641 -20.987 1.00 92.81 100 ALA A CA 1
ATOM 732 C C . ALA A 1 100 ? 15.441 9.773 -21.315 1.00 92.81 100 ALA A C 1
ATOM 734 O O . ALA A 1 100 ? 15.041 10.527 -20.428 1.00 92.81 100 ALA A O 1
ATOM 735 N N . SER A 1 101 ? 14.994 9.871 -22.571 1.00 91.81 101 SER A N 1
ATOM 736 C CA . SER A 1 101 ? 14.009 10.874 -22.990 1.00 91.81 101 SER A CA 1
ATOM 737 C C . SER A 1 101 ? 12.640 10.673 -22.322 1.00 91.81 101 SER A C 1
ATOM 739 O O . SER A 1 101 ? 12.030 11.636 -21.842 1.00 91.81 101 SER A O 1
ATOM 741 N N . VAL A 1 102 ? 12.183 9.422 -22.214 1.00 91.69 102 VAL A N 1
ATOM 742 C CA . VAL A 1 102 ? 10.942 9.070 -21.504 1.00 91.69 102 VAL A CA 1
ATOM 743 C C . VAL A 1 102 ? 11.026 9.469 -20.027 1.00 91.69 102 VAL A C 1
ATOM 745 O O . VAL A 1 102 ? 10.114 10.112 -19.512 1.00 91.69 102 VAL A O 1
ATOM 748 N N . LEU A 1 103 ? 12.144 9.184 -19.355 1.00 91.69 103 LEU A N 1
ATOM 749 C CA . LEU A 1 103 ? 12.334 9.548 -17.946 1.00 91.69 103 LEU A CA 1
ATOM 750 C C . LEU A 1 103 ? 12.296 11.068 -17.723 1.00 91.69 103 LEU A C 1
ATOM 752 O O . LEU A 1 103 ? 11.613 11.550 -16.816 1.00 91.69 103 LEU A O 1
ATOM 756 N N . VAL A 1 104 ? 12.994 11.839 -18.562 1.00 93.38 104 VAL A N 1
ATOM 757 C CA . VAL A 1 104 ? 13.032 13.307 -18.445 1.00 93.38 104 VAL A CA 1
ATOM 758 C C . VAL A 1 104 ? 11.653 13.920 -18.694 1.00 93.38 104 VAL A C 1
ATOM 760 O O . VAL A 1 104 ? 11.226 14.796 -17.940 1.00 93.38 104 VAL A O 1
ATOM 763 N N . SER A 1 105 ? 10.940 13.458 -19.724 1.00 90.50 105 SER A N 1
ATOM 764 C CA . SER A 1 105 ? 9.593 13.956 -20.033 1.00 90.50 105 SER A CA 1
ATOM 765 C C . SER A 1 105 ? 8.588 13.625 -18.927 1.00 90.50 105 SER A C 1
ATOM 767 O O . SER A 1 105 ? 7.858 14.517 -18.493 1.00 90.50 105 SER A O 1
ATOM 769 N N . SER A 1 106 ? 8.621 12.402 -18.388 1.00 85.00 106 SER A N 1
ATOM 770 C CA . SER A 1 106 ? 7.774 11.997 -17.261 1.00 85.00 106 SER A CA 1
ATOM 771 C C . SER A 1 106 ? 8.016 12.868 -16.024 1.00 85.00 106 SER A C 1
ATOM 773 O O . SER A 1 106 ? 7.064 13.357 -15.416 1.00 85.00 106 SER A O 1
ATOM 775 N N . ASN A 1 107 ? 9.275 13.154 -15.678 1.00 83.94 107 ASN A N 1
ATOM 776 C CA . ASN A 1 107 ? 9.603 14.019 -14.539 1.00 83.94 107 ASN A CA 1
ATOM 777 C C . ASN A 1 107 ? 9.109 15.467 -14.718 1.00 83.94 107 ASN A C 1
ATOM 779 O O . ASN A 1 107 ? 8.791 16.147 -13.743 1.00 83.94 107 ASN A O 1
ATOM 783 N N . ASN A 1 108 ? 9.042 15.951 -15.959 1.00 84.81 108 ASN A N 1
ATOM 784 C CA . ASN A 1 108 ? 8.533 17.288 -16.266 1.00 84.81 108 ASN A CA 1
ATOM 785 C C . ASN A 1 108 ? 7.000 17.360 -16.272 1.00 84.81 108 ASN A C 1
ATOM 787 O O . ASN A 1 108 ? 6.453 18.448 -16.122 1.00 84.81 108 ASN A O 1
ATOM 791 N N . SER A 1 109 ? 6.308 16.226 -16.412 1.00 75.31 109 SER A N 1
ATOM 792 C CA . SER A 1 109 ? 4.845 16.157 -16.304 1.00 75.31 109 SER A CA 1
ATOM 793 C C . SER A 1 109 ? 4.316 16.113 -14.865 1.00 75.31 109 SER A C 1
ATOM 795 O O . SER A 1 109 ? 3.108 16.242 -14.671 1.00 75.31 109 SER A O 1
ATOM 797 N N . SER A 1 110 ? 5.185 15.965 -13.852 1.00 61.62 110 SER A N 1
ATOM 798 C CA . SER A 1 110 ? 4.744 15.923 -12.453 1.00 61.62 110 SER A CA 1
ATOM 799 C C . SER A 1 110 ? 4.168 17.283 -12.011 1.00 61.62 110 SER A C 1
ATOM 801 O O . SER A 1 110 ? 4.882 18.293 -12.049 1.00 61.62 110 SER A O 1
ATOM 803 N N . PRO A 1 111 ? 2.898 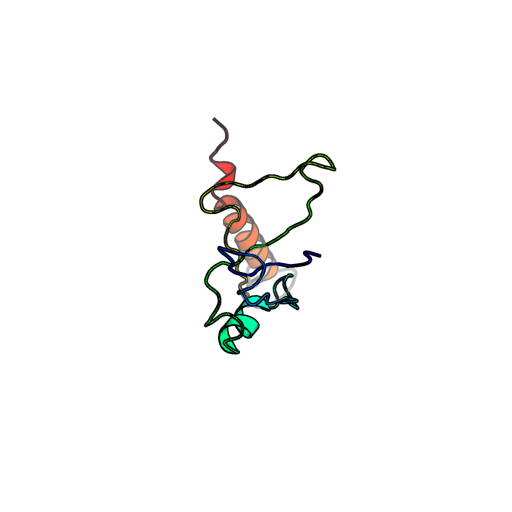17.341 -11.561 1.00 57.91 111 PRO A N 1
ATOM 804 C CA . PRO A 1 111 ? 2.206 18.587 -11.222 1.00 57.91 111 PRO A CA 1
ATOM 805 C C . PRO A 1 111 ? 2.791 19.321 -10.002 1.00 57.91 111 PRO A C 1
ATOM 807 O O . PRO A 1 111 ? 2.466 20.488 -9.782 1.00 57.91 111 PRO A O 1
ATOM 810 N N . GLU A 1 112 ? 3.676 18.683 -9.228 1.00 55.97 112 GLU A N 1
ATOM 811 C CA . GLU A 1 112 ? 4.335 19.290 -8.062 1.00 55.97 112 GLU A CA 1
ATOM 812 C C . GLU A 1 112 ? 5.220 20.496 -8.416 1.00 55.97 112 GLU A C 1
ATOM 814 O O . GLU A 1 112 ? 5.358 21.413 -7.609 1.00 55.97 112 GLU A O 1
ATOM 819 N N . LYS A 1 113 ? 5.766 20.565 -9.638 1.00 48.66 113 LYS A N 1
ATOM 820 C CA . LYS A 1 113 ? 6.641 21.678 -10.055 1.00 48.66 113 LYS A CA 1
ATOM 821 C C . LYS A 1 113 ? 5.908 22.972 -10.430 1.00 48.66 113 LYS A C 1
ATOM 823 O O . LYS A 1 113 ? 6.564 23.994 -10.593 1.00 48.66 113 LYS A O 1
ATOM 828 N N . ASN A 1 114 ? 4.575 22.962 -10.516 1.00 45.69 114 ASN A N 1
ATOM 829 C CA . ASN A 1 114 ? 3.773 24.141 -10.877 1.00 45.69 114 ASN A CA 1
ATOM 830 C C . ASN A 1 114 ? 3.133 24.855 -9.668 1.00 45.69 114 ASN A C 1
ATOM 832 O O . ASN A 1 114 ? 2.271 25.710 -9.857 1.00 45.69 114 ASN A O 1
ATOM 836 N N . ARG A 1 115 ? 3.523 24.518 -8.428 1.00 43.53 115 ARG A N 1
ATOM 837 C CA . ARG A 1 115 ? 2.984 25.120 -7.189 1.00 43.53 115 ARG A CA 1
ATOM 838 C C . ARG A 1 115 ? 4.000 25.956 -6.400 1.00 43.53 115 ARG A C 1
ATOM 840 O O . ARG A 1 115 ? 3.948 25.992 -5.175 1.00 43.53 115 ARG A O 1
ATOM 847 N N . SER A 1 116 ? 4.907 26.650 -7.083 1.00 43.50 116 SER A N 1
ATOM 848 C CA . SER A 1 116 ? 5.686 27.738 -6.479 1.00 43.50 116 SER A CA 1
ATOM 849 C C . SER A 1 116 ? 5.243 29.082 -7.061 1.00 43.50 116 SER A C 1
ATOM 851 O O . SER A 1 116 ? 5.765 29.524 -8.087 1.00 43.50 116 SER A O 1
ATOM 853 N N . SER A 1 117 ? 4.272 29.707 -6.400 1.00 37.50 117 SER A N 1
ATOM 854 C CA . SER A 1 117 ? 3.898 31.120 -6.538 1.00 37.50 117 SER A CA 1
ATOM 855 C C . SER A 1 117 ? 3.399 31.626 -5.197 1.00 37.50 117 SER A C 1
ATOM 857 O O . SER A 1 117 ? 2.533 30.916 -4.635 1.00 37.50 117 SER A O 1
#

Secondary structure (DSSP, 8-state):
----------SSTTS--------S-TTTS-HHHHHHHTTTTTT-S--------TTS-TT-----SS--S--------PPP-B---TT-GGGSB-HHHHHHHHHHHHHHT-GGGG---

InterPro domains:
  IPR017439 Amidohydrolase [PTHR11014] (14-105)

Sequence (117 aa):
MSLLFSVTYAEDFACGIIKLVFQPGEEGYGGASYILEEGALDDVEAIFVFMFTSLFPTGSISSSPGSLLGAADYFEATIKGEGGHAAAPHKTLDPILTAASVLVSSNNSSPEKNRSS

pLDDT: mean 78.55, std 15.77, range [37.5, 94.25]

Foldseek 3Di:
DFFWFDFWDDPPPPDIDTDTDGFPDPVPPCSVVVCVVVVVCVPGPDTDTDGDDPPDDPPDDDDDPDDDDDDDDDDDDDQDKADDDPVCCVPIGDSVVVVVVVVVVVVVPPCPVVPDD

Organism: Vanilla planifolia (NCBI:txid51239)

Radius of gyration: 23.72 Å; chains: 1; bounding box: 51×44×67 Å